Protein AF-A0A0F9EB94-F1 (afdb_monomer_lite)

Radius of gyration: 13.9 Å; chains: 1; bounding box: 34×31×31 Å

Organism: NCBI:txid412755

Sequence (120 aa):
TPLSGGRRRAVGEQIGIVTQGPFDDKPTERLVDCVCMKGGLAVHQYPTEILNNWTVTHIPSGLAIAKGGESREDALAVMQELYPLADWSRDQRDLAPSLKKIRERALQIIGRHGLVRVDQ

Secondary structure (DSSP, 8-state):
----------BTTEEEEEE--TT-SSPEEEEEEEEEEETTEEEEE-S-TT---EEEEETTTTEEEEEEESSHHHHHHHHHHHGGGS-TTS-HHHHHHHHHHHHHHHHHHHHHTTPPP---

Structure (mmCIF, N/CA/C/O backbone):
data_AF-A0A0F9EB94-F1
#
_entry.id   AF-A0A0F9EB94-F1
#
loop_
_atom_site.group_PDB
_atom_site.id
_atom_site.type_symbol
_atom_site.label_atom_id
_atom_site.label_alt_id
_atom_site.label_comp_id
_atom_site.label_asym_id
_atom_site.label_entity_id
_atom_site.label_seq_id
_atom_site.pdbx_PDB_ins_code
_atom_site.Cartn_x
_atom_site.Cartn_y
_atom_site.Cartn_z
_atom_site.occupancy
_atom_site.B_iso_or_equiv
_atom_site.auth_seq_id
_atom_site.auth_comp_id
_atom_site.auth_asym_id
_atom_site.auth_atom_id
_atom_site.pdbx_PDB_model_num
ATOM 1 N N . THR 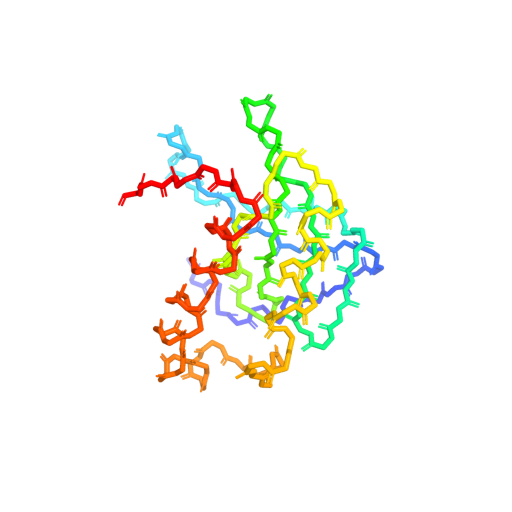A 1 1 ? 20.933 -12.249 -18.094 1.00 32.94 1 THR A N 1
ATOM 2 C CA . THR A 1 1 ? 19.925 -13.293 -17.814 1.00 32.94 1 THR A CA 1
ATOM 3 C C . THR A 1 1 ? 18.709 -12.625 -17.210 1.00 32.94 1 THR A C 1
ATOM 5 O O . THR A 1 1 ? 18.885 -11.988 -16.178 1.00 32.94 1 THR A O 1
ATOM 8 N N . PRO A 1 2 ? 17.522 -12.641 -17.838 1.00 34.91 2 PRO A N 1
ATOM 9 C CA . PRO A 1 2 ? 16.357 -12.002 -17.242 1.00 34.91 2 PRO A CA 1
ATOM 10 C C . PRO A 1 2 ? 15.805 -12.920 -16.144 1.00 34.91 2 PRO A C 1
ATOM 12 O O . PRO A 1 2 ? 15.469 -14.074 -16.405 1.00 34.91 2 PRO A O 1
ATOM 15 N N . LEU A 1 3 ? 15.758 -12.427 -14.904 1.00 32.69 3 LEU A N 1
ATOM 16 C CA . LEU A 1 3 ? 15.115 -13.119 -13.788 1.00 32.69 3 LEU A CA 1
ATOM 17 C C . LEU A 1 3 ? 13.599 -12.968 -13.927 1.00 32.69 3 LEU A C 1
ATOM 19 O O . LEU A 1 3 ? 12.978 -12.024 -13.444 1.00 32.69 3 LEU A O 1
ATOM 23 N N . SER A 1 4 ? 13.018 -13.914 -14.652 1.00 40.59 4 SER A N 1
ATOM 24 C CA . SER A 1 4 ? 11.584 -14.141 -14.728 1.00 40.59 4 SER A CA 1
ATOM 25 C C . SER A 1 4 ? 11.041 -14.619 -13.375 1.00 40.59 4 SER A C 1
ATOM 27 O O . SER A 1 4 ? 11.459 -15.653 -12.866 1.00 40.59 4 SER A O 1
ATOM 29 N N . GLY A 1 5 ? 10.042 -13.914 -12.837 1.00 37.44 5 GLY A N 1
ATOM 30 C CA . GLY A 1 5 ? 8.935 -14.552 -12.110 1.00 37.44 5 GLY A CA 1
ATOM 31 C C . GLY A 1 5 ? 9.191 -15.076 -10.692 1.00 37.44 5 GLY A C 1
ATOM 32 O O . GLY A 1 5 ? 8.583 -16.073 -10.303 1.00 37.44 5 GLY A O 1
ATOM 33 N N . GLY A 1 6 ? 10.034 -14.420 -9.894 1.00 33.81 6 GLY A N 1
ATOM 34 C CA . GLY A 1 6 ? 10.149 -14.737 -8.469 1.00 33.81 6 GLY A CA 1
ATOM 35 C C . GLY A 1 6 ? 8.889 -14.324 -7.701 1.00 33.81 6 GLY A C 1
ATOM 36 O O . GLY A 1 6 ? 8.683 -13.140 -7.449 1.00 33.81 6 GLY A O 1
ATOM 37 N N . ARG A 1 7 ? 8.039 -15.289 -7.318 1.00 42.69 7 ARG A N 1
ATOM 38 C CA . ARG A 1 7 ? 6.970 -15.082 -6.324 1.00 42.69 7 ARG A CA 1
ATOM 39 C C . ARG A 1 7 ? 7.601 -14.472 -5.069 1.00 42.69 7 ARG A C 1
ATOM 41 O O . ARG A 1 7 ? 8.326 -15.177 -4.367 1.00 42.69 7 ARG A O 1
ATOM 48 N N . ARG A 1 8 ? 7.340 -13.190 -4.799 1.00 49.62 8 ARG A N 1
ATOM 49 C CA . ARG A 1 8 ? 7.821 -12.482 -3.604 1.00 49.62 8 ARG A CA 1
ATOM 50 C C . ARG A 1 8 ? 7.157 -13.107 -2.383 1.00 49.62 8 ARG A C 1
ATOM 52 O O . ARG A 1 8 ? 6.004 -12.822 -2.074 1.00 49.62 8 ARG A O 1
ATOM 59 N N . ARG A 1 9 ? 7.846 -14.056 -1.752 1.00 46.75 9 ARG A N 1
ATOM 60 C CA . ARG A 1 9 ? 7.378 -14.698 -0.524 1.00 46.75 9 ARG A CA 1
ATOM 61 C C . ARG A 1 9 ? 7.651 -13.738 0.626 1.00 46.75 9 ARG A C 1
ATOM 63 O O . ARG A 1 9 ? 8.800 -13.371 0.839 1.00 46.75 9 ARG A O 1
ATOM 70 N N . ALA A 1 10 ? 6.609 -13.360 1.360 1.00 47.41 10 ALA A N 1
ATOM 71 C CA . ALA A 1 10 ? 6.785 -12.915 2.734 1.00 47.41 10 ALA A CA 1
ATOM 72 C C . ALA A 1 10 ? 7.477 -14.060 3.490 1.00 47.41 10 ALA A C 1
ATOM 74 O O . ALA A 1 10 ? 6.969 -15.186 3.509 1.00 47.41 10 ALA A O 1
ATOM 75 N N . VAL A 1 11 ? 8.671 -13.812 4.020 1.00 47.09 11 VAL A N 1
ATOM 76 C CA . VAL A 1 11 ? 9.386 -14.766 4.873 1.00 47.09 11 VAL A CA 1
ATOM 77 C C . VAL A 1 11 ? 9.329 -14.180 6.276 1.00 47.09 11 VAL A C 1
ATOM 79 O O . VAL A 1 11 ? 10.008 -13.202 6.569 1.00 47.09 11 VAL A O 1
ATOM 82 N N . GLY A 1 12 ? 8.455 -14.724 7.124 1.00 60.69 12 GLY A N 1
ATOM 83 C CA . GLY A 1 12 ? 8.183 -14.146 8.444 1.00 60.69 12 GLY A CA 1
ATOM 84 C C . GLY A 1 12 ? 7.509 -12.776 8.344 1.00 60.69 12 GLY A C 1
ATOM 85 O O . GLY A 1 12 ? 6.551 -12.624 7.588 1.00 60.69 12 GLY A O 1
ATOM 86 N N . GLU A 1 13 ? 8.014 -11.795 9.095 1.00 66.75 13 GLU A N 1
ATOM 87 C CA . GLU A 1 13 ? 7.549 -10.400 9.081 1.00 66.75 13 GLU A CA 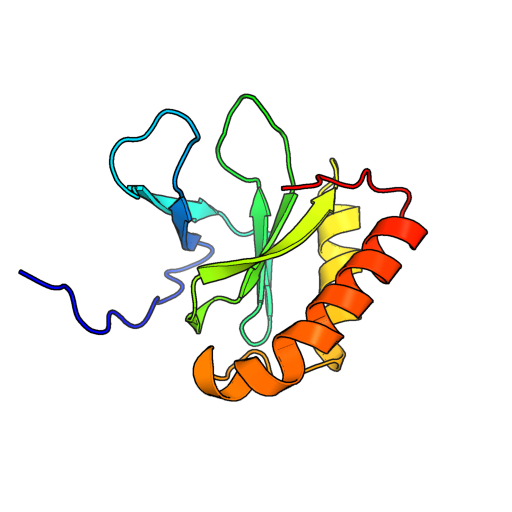1
ATOM 88 C C . GLU A 1 13 ? 8.248 -9.531 8.015 1.00 66.75 13 GLU A C 1
ATOM 90 O O . GLU A 1 13 ? 8.063 -8.323 8.005 1.00 66.75 13 GLU A O 1
ATOM 95 N N . GLN A 1 14 ? 9.020 -10.112 7.088 1.00 75.31 14 GLN A N 1
ATOM 96 C CA . GLN A 1 14 ? 9.791 -9.355 6.094 1.00 75.31 14 GLN A CA 1
ATOM 97 C C . GLN A 1 14 ? 9.252 -9.493 4.667 1.00 75.31 14 GLN A C 1
ATOM 99 O O . GLN A 1 14 ? 8.780 -10.560 4.259 1.00 75.31 14 GLN A O 1
ATOM 104 N N . ILE A 1 15 ? 9.395 -8.425 3.873 1.00 73.81 15 ILE A N 1
ATOM 105 C CA . ILE A 1 15 ? 9.126 -8.439 2.427 1.00 73.81 15 ILE A CA 1
ATOM 106 C C . ILE A 1 15 ? 10.350 -7.993 1.626 1.00 73.81 15 ILE A C 1
ATOM 108 O O . ILE A 1 15 ? 11.092 -7.106 2.042 1.00 73.81 15 ILE A O 1
ATOM 112 N N . GLY A 1 16 ? 10.519 -8.570 0.436 1.00 72.38 16 GLY A N 1
ATOM 113 C CA . GLY A 1 16 ? 11.463 -8.077 -0.565 1.00 72.38 16 GLY A CA 1
ATOM 114 C C . GLY A 1 16 ? 10.898 -6.860 -1.289 1.00 72.38 16 GLY A C 1
ATOM 115 O O . GLY A 1 16 ? 9.931 -6.975 -2.053 1.00 72.38 16 GLY A O 1
ATOM 116 N N . ILE A 1 17 ? 11.506 -5.697 -1.071 1.00 71.62 17 ILE A N 1
ATOM 117 C CA . ILE A 1 17 ? 11.258 -4.499 -1.868 1.00 71.62 17 ILE A CA 1
ATOM 118 C C . ILE A 1 17 ? 12.403 -4.277 -2.845 1.00 71.62 17 ILE A C 1
ATOM 120 O O . ILE A 1 17 ? 13.571 -4.505 -2.540 1.00 71.62 17 ILE A O 1
ATOM 124 N N . VAL A 1 18 ? 12.053 -3.809 -4.037 1.00 67.69 18 VAL A N 1
ATOM 125 C CA . VAL A 1 18 ? 13.036 -3.357 -5.017 1.00 67.69 18 VAL A CA 1
ATOM 126 C C . VAL A 1 18 ? 13.090 -1.846 -4.911 1.00 67.69 18 VAL A C 1
ATOM 128 O O . VAL A 1 18 ? 12.113 -1.165 -5.223 1.00 67.69 18 VAL A O 1
ATOM 131 N N . THR A 1 19 ? 14.217 -1.331 -4.439 1.00 61.75 19 THR A N 1
ATOM 132 C CA . THR A 1 19 ? 14.456 0.104 -4.312 1.00 61.75 19 THR A CA 1
ATOM 133 C C . THR A 1 19 ? 15.413 0.544 -5.407 1.00 61.75 19 THR A C 1
ATOM 135 O O . THR A 1 19 ? 16.473 -0.057 -5.577 1.00 61.75 19 THR A O 1
ATOM 138 N N . GLN A 1 20 ? 15.065 1.604 -6.127 1.00 56.47 20 GLN A N 1
ATOM 139 C CA . GLN A 1 20 ? 16.007 2.330 -6.971 1.00 56.47 20 GLN A CA 1
ATOM 140 C C . GLN A 1 20 ? 16.180 3.711 -6.344 1.00 56.47 20 GLN A C 1
ATOM 142 O O . GLN A 1 20 ? 15.272 4.540 -6.397 1.00 56.47 20 GLN A O 1
ATOM 147 N N . GLY A 1 21 ? 17.294 3.908 -5.638 1.00 52.34 21 GLY A N 1
ATOM 148 C CA . GLY A 1 21 ? 17.653 5.218 -5.114 1.00 52.34 21 GLY A CA 1
ATOM 149 C C . GLY A 1 21 ? 17.986 6.186 -6.256 1.00 52.34 21 GLY A C 1
ATOM 150 O O . GLY A 1 21 ? 18.361 5.743 -7.341 1.00 52.34 21 GLY A O 1
ATOM 151 N N . P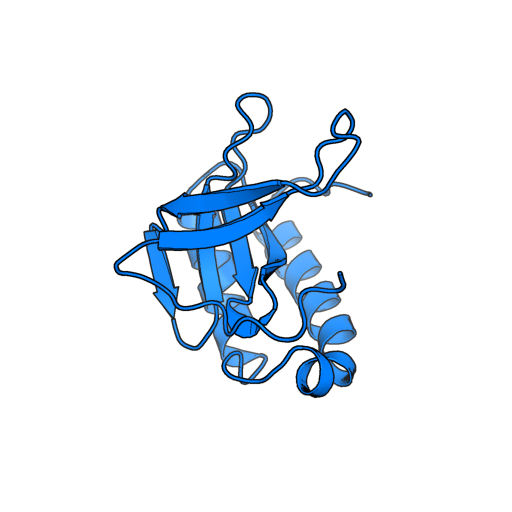RO A 1 22 ? 17.908 7.508 -6.026 1.00 45.41 22 PRO A N 1
ATOM 152 C CA . PRO A 1 22 ? 18.290 8.511 -7.027 1.00 45.41 22 PRO A CA 1
ATOM 153 C C . PRO A 1 22 ? 19.773 8.435 -7.439 1.00 45.41 22 PRO A C 1
ATOM 155 O O . PRO A 1 22 ? 20.154 9.029 -8.441 1.00 45.41 22 PRO A O 1
ATOM 158 N N . PHE A 1 23 ? 20.592 7.699 -6.681 1.00 51.31 23 PHE A N 1
ATOM 159 C CA . PHE A 1 23 ? 22.024 7.498 -6.911 1.00 51.31 23 PHE A CA 1
ATOM 160 C C . PHE A 1 23 ? 22.394 6.037 -7.219 1.00 51.31 23 PHE A C 1
ATOM 162 O O . PHE A 1 23 ? 23.572 5.730 -7.370 1.00 51.31 23 PHE A O 1
ATOM 169 N N . ASP A 1 24 ? 21.416 5.130 -7.286 1.00 53.12 24 ASP A N 1
ATOM 170 C CA . ASP A 1 24 ? 21.664 3.724 -7.598 1.00 53.12 24 ASP A CA 1
ATOM 171 C C . ASP A 1 24 ? 21.566 3.492 -9.110 1.00 53.12 24 ASP A C 1
ATOM 173 O O . ASP A 1 24 ? 20.493 3.600 -9.708 1.00 53.12 24 ASP A O 1
ATOM 177 N N . ASP A 1 25 ? 22.679 3.083 -9.720 1.00 56.56 25 ASP A N 1
ATOM 178 C CA . ASP A 1 25 ? 22.744 2.661 -11.127 1.00 56.56 25 ASP A CA 1
ATOM 179 C C . ASP A 1 25 ? 21.886 1.416 -11.420 1.00 56.56 25 ASP A C 1
ATOM 181 O O . ASP A 1 25 ? 21.559 1.126 -12.574 1.00 56.56 25 ASP A O 1
ATOM 185 N N . LYS A 1 26 ? 21.529 0.636 -10.388 1.00 57.69 26 LYS A N 1
ATOM 186 C CA . LYS A 1 26 ? 20.746 -0.597 -10.526 1.00 57.69 26 LYS A CA 1
ATOM 187 C C . LYS A 1 26 ? 19.724 -0.748 -9.398 1.00 57.69 26 LYS A C 1
ATOM 189 O O . LYS A 1 26 ? 20.038 -0.446 -8.250 1.00 57.69 26 LYS A O 1
ATOM 194 N N . PRO A 1 27 ? 18.519 -1.271 -9.693 1.00 63.25 27 PRO A N 1
ATOM 195 C CA . PRO A 1 27 ? 17.546 -1.601 -8.662 1.00 63.25 27 PRO A CA 1
ATOM 196 C C . PRO A 1 27 ? 18.144 -2.616 -7.682 1.00 63.25 27 PRO A C 1
ATOM 198 O O . PRO A 1 27 ? 18.571 -3.699 -8.086 1.00 63.25 27 PRO A O 1
ATOM 201 N N . THR A 1 28 ? 18.160 -2.262 -6.400 1.00 65.31 28 THR A N 1
ATOM 202 C CA . THR A 1 28 ? 18.637 -3.132 -5.325 1.00 65.31 28 THR A CA 1
ATOM 203 C C . THR A 1 28 ? 17.439 -3.781 -4.646 1.00 65.31 28 THR A C 1
ATOM 205 O O . THR A 1 28 ? 16.513 -3.095 -4.209 1.00 65.31 28 THR A O 1
ATOM 208 N N . GLU A 1 29 ? 17.448 -5.109 -4.555 1.00 70.31 29 GLU A N 1
ATOM 209 C CA . GLU A 1 29 ? 16.481 -5.848 -3.748 1.00 70.31 29 GLU A CA 1
ATOM 210 C C . GLU A 1 29 ? 16.930 -5.831 -2.284 1.00 70.31 29 GLU A C 1
ATOM 212 O O . GLU A 1 29 ? 18.069 -6.178 -1.967 1.00 70.31 29 GLU A O 1
ATOM 217 N N . ARG A 1 30 ? 16.043 -5.394 -1.390 1.00 72.00 30 ARG A N 1
ATOM 218 C CA . ARG A 1 30 ? 16.273 -5.374 0.056 1.00 72.00 30 ARG A CA 1
ATOM 219 C C . ARG A 1 30 ? 15.097 -6.016 0.771 1.00 72.00 30 ARG A C 1
ATOM 221 O O . ARG A 1 30 ? 13.945 -5.790 0.405 1.00 72.00 30 ARG A O 1
ATOM 228 N N . LEU A 1 31 ? 15.399 -6.791 1.806 1.00 75.25 31 LEU A N 1
ATOM 229 C CA . LEU A 1 31 ? 14.391 -7.241 2.756 1.00 75.25 31 LEU A CA 1
ATOM 230 C C . LEU A 1 31 ? 14.138 -6.120 3.762 1.00 75.25 31 LEU A C 1
ATOM 232 O O . LEU A 1 31 ? 15.086 -5.528 4.275 1.00 75.25 31 LEU A O 1
ATOM 236 N N . VAL A 1 32 ? 12.867 -5.825 4.011 1.00 77.69 32 VAL A N 1
ATOM 237 C CA . VAL A 1 32 ? 12.440 -4.845 5.013 1.00 77.69 32 VAL A CA 1
ATOM 238 C C . VAL A 1 32 ? 11.467 -5.479 5.986 1.00 77.69 32 VAL A C 1
ATOM 240 O O . VAL A 1 32 ? 10.578 -6.235 5.580 1.00 77.69 32 VAL A O 1
ATOM 243 N N . ASP A 1 33 ? 11.633 -5.145 7.262 1.00 83.94 33 ASP A N 1
ATOM 244 C CA . ASP A 1 33 ? 10.703 -5.530 8.315 1.00 83.94 33 ASP A CA 1
ATOM 245 C C . ASP A 1 33 ? 9.367 -4.813 8.125 1.00 83.94 33 ASP A C 1
ATOM 247 O O . ASP A 1 33 ? 9.287 -3.595 7.941 1.00 83.94 33 ASP A O 1
ATOM 251 N N . CYS A 1 34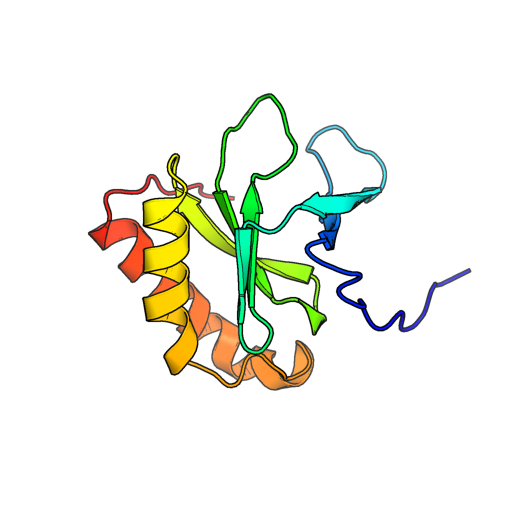 ? 8.296 -5.593 8.160 1.00 84.88 34 CYS A N 1
ATOM 252 C CA . CYS A 1 34 ? 6.936 -5.109 8.072 1.00 84.88 34 CYS A CA 1
ATOM 253 C C . CYS A 1 34 ? 6.314 -5.106 9.456 1.00 84.88 34 CYS A C 1
ATOM 255 O O . CYS A 1 34 ? 6.318 -6.103 10.165 1.00 84.88 34 CYS A O 1
ATOM 257 N N . VAL A 1 35 ? 5.675 -3.996 9.795 1.00 86.69 35 VAL A N 1
ATOM 258 C CA . VAL A 1 35 ? 4.903 -3.873 11.036 1.00 86.69 35 VAL A CA 1
ATOM 259 C C . VAL A 1 35 ? 3.471 -4.378 10.893 1.00 86.69 35 VAL A C 1
ATOM 261 O O . VAL A 1 35 ? 2.746 -4.471 11.882 1.00 86.69 35 VAL A O 1
ATOM 264 N N . CYS A 1 36 ? 3.023 -4.615 9.658 1.00 85.62 36 CYS A N 1
ATOM 265 C CA . CYS A 1 36 ? 1.717 -5.180 9.355 1.00 85.62 36 CYS A CA 1
ATOM 266 C C . CYS A 1 36 ? 1.718 -5.790 7.954 1.00 85.62 36 CYS A C 1
ATOM 268 O O . CYS A 1 36 ? 2.208 -5.176 7.005 1.00 85.62 36 CYS A O 1
ATOM 270 N N . MET A 1 37 ? 1.106 -6.966 7.818 1.00 88.25 37 MET A N 1
ATOM 271 C CA . MET A 1 37 ? 0.799 -7.590 6.535 1.00 88.25 37 MET A CA 1
ATOM 272 C C . MET A 1 37 ? -0.644 -8.076 6.530 1.00 88.25 37 MET A C 1
ATOM 274 O O . MET A 1 37 ? -1.075 -8.787 7.437 1.00 88.25 37 MET A O 1
ATOM 278 N N . LYS A 1 38 ? -1.408 -7.701 5.501 1.00 88.00 38 LYS A N 1
ATOM 279 C CA . LYS A 1 38 ? -2.814 -8.095 5.383 1.00 88.00 38 LYS A CA 1
ATOM 280 C C . LYS A 1 38 ? -3.252 -8.179 3.929 1.00 88.00 38 LYS A C 1
ATOM 282 O O . LYS A 1 38 ? -3.218 -7.192 3.200 1.00 88.00 38 LYS A O 1
ATOM 287 N N . GLY A 1 39 ? -3.689 -9.374 3.532 1.00 84.75 39 GLY A N 1
ATOM 288 C CA . GLY A 1 39 ? -4.335 -9.658 2.246 1.00 84.75 39 GLY A CA 1
ATOM 289 C C . GLY A 1 39 ? -3.583 -9.181 1.004 1.00 84.75 39 GLY A C 1
ATOM 290 O O . GLY A 1 39 ? -4.237 -8.843 0.034 1.00 84.75 39 GLY A O 1
ATOM 291 N N . GLY A 1 40 ? -2.246 -9.145 1.032 1.00 87.62 40 GLY A N 1
ATOM 292 C CA . GLY A 1 40 ? -1.413 -8.699 -0.093 1.00 87.62 40 GLY A CA 1
ATOM 293 C C . GLY A 1 40 ? -0.924 -7.250 -0.005 1.00 87.62 40 GLY A C 1
ATOM 294 O O . GLY A 1 40 ? -0.196 -6.798 -0.885 1.00 87.62 40 GLY A O 1
ATOM 295 N N . LEU A 1 41 ? -1.239 -6.539 1.079 1.00 88.38 41 LEU A N 1
ATOM 296 C CA . LEU A 1 41 ? -0.591 -5.283 1.460 1.00 88.38 41 LEU A CA 1
ATOM 297 C C . LEU A 1 41 ? 0.367 -5.491 2.632 1.00 88.38 41 LEU A C 1
ATOM 299 O O . LEU A 1 41 ? 0.107 -6.307 3.517 1.00 88.38 41 LEU A O 1
ATOM 303 N N . ALA A 1 42 ? 1.426 -4.693 2.665 1.00 90.06 42 ALA A N 1
ATOM 304 C CA . ALA A 1 42 ? 2.384 -4.617 3.756 1.00 90.06 42 ALA A CA 1
ATOM 305 C C . ALA A 1 42 ? 2.672 -3.161 4.130 1.00 90.06 42 ALA A C 1
ATOM 307 O O . ALA A 1 42 ? 2.731 -2.301 3.251 1.00 90.06 42 ALA A O 1
ATOM 308 N N . VAL A 1 43 ? 2.885 -2.904 5.418 1.00 89.19 43 VAL A N 1
ATOM 309 C CA . VAL A 1 43 ? 3.355 -1.619 5.946 1.00 89.19 43 VAL A CA 1
ATOM 310 C C . VAL A 1 43 ? 4.752 -1.810 6.499 1.00 89.19 43 VAL A C 1
ATOM 3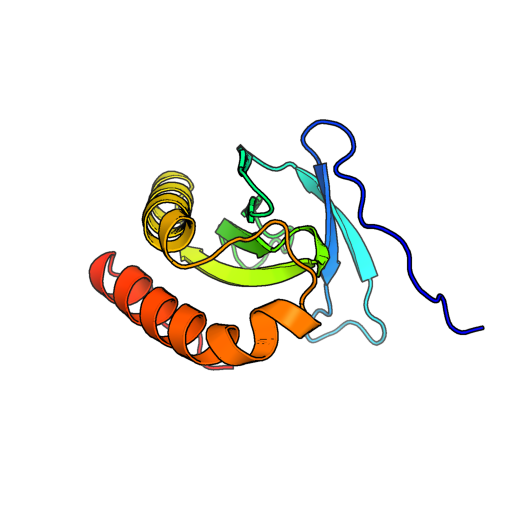12 O O . VAL A 1 43 ? 4.966 -2.675 7.347 1.00 89.19 43 VAL A O 1
ATOM 315 N N . HIS A 1 44 ? 5.685 -0.992 6.035 1.00 88.81 44 HIS A N 1
ATOM 316 C CA . HIS A 1 44 ? 7.077 -1.001 6.472 1.00 88.81 44 HIS A CA 1
ATOM 317 C C . HIS A 1 44 ? 7.642 0.414 6.464 1.00 88.81 44 HIS A C 1
ATOM 319 O O . HIS A 1 44 ? 7.057 1.332 5.880 1.00 88.81 44 HIS A O 1
ATOM 325 N N . GLN A 1 45 ? 8.772 0.586 7.135 1.00 85.50 45 GLN A N 1
ATOM 326 C CA . GLN A 1 45 ? 9.544 1.816 7.085 1.00 85.50 45 GLN A CA 1
ATOM 327 C C . GLN A 1 45 ? 10.555 1.713 5.946 1.00 85.50 45 GLN A C 1
ATOM 329 O O . GLN A 1 45 ? 11.293 0.732 5.843 1.00 85.50 45 GLN A O 1
ATOM 334 N N . TYR A 1 46 ? 10.584 2.718 5.071 1.00 73.62 46 TYR A N 1
ATOM 335 C CA . TYR A 1 46 ? 11.509 2.701 3.947 1.00 73.62 46 TYR A CA 1
ATOM 336 C C . TYR A 1 46 ? 12.957 2.839 4.462 1.00 73.62 46 TYR A C 1
ATOM 338 O O . TYR A 1 46 ? 13.235 3.753 5.237 1.00 73.62 46 TYR A O 1
ATOM 346 N N . PRO A 1 47 ? 13.903 1.983 4.033 1.00 61.97 47 PRO A N 1
ATOM 347 C CA . PRO A 1 47 ? 15.228 1.857 4.651 1.00 61.97 47 PRO A CA 1
ATOM 348 C C . PRO A 1 47 ? 16.218 2.962 4.241 1.00 61.97 47 PRO A C 1
ATOM 350 O O . PRO A 1 47 ? 17.428 2.787 4.368 1.00 61.97 47 PRO A O 1
ATOM 353 N N . THR A 1 48 ? 15.747 4.082 3.687 1.00 61.84 48 THR A N 1
ATOM 354 C CA . THR A 1 48 ? 16.626 5.210 3.360 1.00 61.84 48 THR A CA 1
ATOM 355 C C . THR A 1 48 ? 16.715 6.140 4.558 1.00 61.84 48 THR A C 1
ATOM 357 O O . THR A 1 48 ? 15.730 6.793 4.890 1.00 61.84 48 THR A O 1
ATOM 360 N N . GLU A 1 49 ? 17.909 6.257 5.141 1.00 49.84 49 GLU A N 1
ATOM 361 C CA . GLU A 1 49 ? 18.210 7.088 6.323 1.00 49.84 49 GLU A CA 1
ATOM 362 C C . GLU A 1 49 ? 17.806 8.567 6.166 1.00 49.84 49 GLU A C 1
ATOM 364 O O . GLU A 1 49 ? 17.627 9.277 7.147 1.00 49.84 49 GLU A O 1
ATOM 369 N N . ILE A 1 50 ? 17.633 9.030 4.925 1.00 50.53 50 ILE A N 1
ATOM 370 C CA . ILE A 1 50 ? 17.326 10.425 4.585 1.00 50.53 50 ILE A CA 1
ATOM 371 C C . ILE A 1 50 ? 15.828 10.737 4.720 1.00 50.53 50 ILE A C 1
ATOM 373 O O . ILE A 1 50 ? 15.448 11.890 4.902 1.00 50.53 50 ILE A O 1
ATOM 377 N N . LEU A 1 51 ? 14.956 9.732 4.617 1.00 56.69 51 LEU A N 1
ATOM 378 C CA . LEU A 1 51 ? 13.513 9.937 4.586 1.00 56.69 51 LEU A CA 1
ATOM 379 C C . LEU A 1 51 ? 12.828 8.875 5.440 1.00 56.69 51 LEU A C 1
ATOM 381 O O . LEU A 1 51 ? 12.643 7.741 4.997 1.00 56.69 51 LEU A O 1
ATOM 385 N N . ASN A 1 52 ? 12.430 9.273 6.647 1.00 61.94 52 ASN A N 1
ATOM 386 C CA . ASN A 1 52 ? 11.736 8.455 7.639 1.00 61.94 52 ASN A CA 1
ATOM 387 C C . ASN A 1 52 ? 10.277 8.177 7.216 1.00 61.94 52 ASN A C 1
ATOM 389 O O . ASN A 1 52 ? 9.321 8.574 7.872 1.00 61.94 52 ASN A O 1
ATOM 393 N N . ASN A 1 53 ? 10.107 7.540 6.058 1.00 78.25 53 ASN A N 1
ATOM 394 C CA . ASN A 1 53 ? 8.822 7.417 5.388 1.00 78.25 53 ASN A CA 1
ATOM 395 C C . ASN A 1 53 ? 8.256 6.014 5.575 1.00 78.25 53 ASN A C 1
ATOM 397 O O . ASN A 1 53 ? 8.745 5.039 4.991 1.00 78.25 53 ASN A O 1
ATOM 401 N N . TRP A 1 54 ? 7.162 5.921 6.318 1.00 85.88 54 TRP A N 1
ATOM 402 C CA . TRP A 1 54 ? 6.354 4.713 6.333 1.00 85.88 54 TRP A CA 1
ATOM 403 C C . TRP A 1 54 ? 5.661 4.538 4.984 1.00 85.88 54 TRP A C 1
ATOM 405 O O . TRP A 1 54 ? 5.204 5.500 4.366 1.00 85.88 54 TRP A O 1
ATOM 415 N N . THR A 1 55 ? 5.605 3.307 4.486 1.00 85.94 55 THR A N 1
ATOM 416 C CA . THR A 1 55 ? 5.132 3.001 3.132 1.00 85.94 55 THR A CA 1
ATOM 417 C C . THR A 1 55 ? 4.204 1.796 3.143 1.00 85.94 55 THR A C 1
ATOM 419 O O . THR A 1 55 ? 4.494 0.773 3.761 1.00 85.94 55 THR A O 1
ATOM 422 N N . VAL A 1 56 ? 3.099 1.902 2.401 1.00 87.75 56 VAL A N 1
ATOM 423 C CA . VAL A 1 56 ? 2.192 0.788 2.114 1.00 87.75 56 VAL A CA 1
ATOM 424 C C . VAL A 1 56 ? 2.561 0.199 0.756 1.00 87.75 56 VAL A C 1
ATOM 426 O O . VAL A 1 56 ? 2.509 0.883 -0.268 1.00 87.75 56 VAL A O 1
ATOM 429 N N . THR A 1 57 ? 2.945 -1.073 0.737 1.00 87.06 57 THR A N 1
ATOM 430 C CA . THR A 1 57 ? 3.410 -1.790 -0.456 1.00 87.06 57 THR A CA 1
ATOM 431 C C . THR A 1 57 ? 2.485 -2.945 -0.791 1.00 87.06 57 THR A C 1
ATOM 433 O O . THR A 1 57 ? 2.051 -3.687 0.085 1.00 87.06 57 THR A O 1
ATOM 436 N N . HIS A 1 58 ? 2.208 -3.119 -2.076 1.00 86.06 58 HIS A N 1
ATOM 437 C CA . HIS A 1 58 ? 1.532 -4.294 -2.598 1.00 86.06 58 HIS A CA 1
ATOM 438 C C . HIS A 1 58 ? 2.532 -5.447 -2.734 1.00 86.06 58 HIS A C 1
ATOM 440 O O . HIS A 1 58 ? 3.455 -5.363 -3.540 1.00 86.06 58 HIS A O 1
ATOM 446 N N . ILE A 1 59 ? 2.362 -6.506 -1.941 1.00 85.44 59 ILE A N 1
ATOM 447 C CA . ILE A 1 59 ? 3.323 -7.608 -1.774 1.00 85.44 59 ILE A CA 1
ATOM 448 C C . ILE A 1 59 ? 3.575 -8.369 -3.087 1.00 85.44 59 ILE A C 1
ATOM 450 O O . ILE A 1 59 ? 4.743 -8.474 -3.465 1.00 85.44 59 ILE A O 1
ATOM 454 N N . PRO A 1 60 ? 2.553 -8.849 -3.834 1.00 83.25 60 PRO A N 1
ATOM 455 C CA . PRO A 1 60 ? 2.776 -9.623 -5.061 1.00 83.25 60 PRO A CA 1
ATOM 456 C C . PRO A 1 60 ? 3.660 -8.895 -6.082 1.00 83.25 60 PRO A C 1
ATOM 458 O O . PRO A 1 60 ? 4.523 -9.492 -6.729 1.00 83.25 60 PRO A O 1
ATOM 461 N N . SER A 1 61 ? 3.491 -7.575 -6.191 1.00 75.88 61 SER A N 1
ATOM 462 C CA . SER A 1 61 ? 4.211 -6.751 -7.163 1.00 75.88 61 SER A CA 1
ATOM 463 C C . SER A 1 61 ? 5.346 -5.915 -6.576 1.00 75.88 61 SER A C 1
ATOM 465 O O . SER A 1 61 ? 6.005 -5.204 -7.331 1.00 75.88 61 SER A O 1
ATOM 467 N N . GLY A 1 62 ? 5.540 -5.934 -5.255 1.00 75.81 62 GLY A N 1
ATOM 468 C CA . GLY A 1 62 ? 6.408 -5.022 -4.499 1.00 75.81 62 GLY A CA 1
ATOM 469 C C . GLY A 1 62 ? 6.259 -3.542 -4.860 1.00 75.81 62 GLY A C 1
ATOM 470 O O . GLY A 1 62 ? 7.232 -2.799 -4.787 1.00 75.81 62 GLY A O 1
ATOM 471 N N . LEU A 1 63 ? 5.072 -3.115 -5.300 1.00 76.81 63 LEU A N 1
ATOM 472 C CA . LEU A 1 63 ? 4.827 -1.737 -5.725 1.00 76.81 63 LEU A CA 1
ATOM 473 C C . LEU A 1 63 ? 4.425 -0.893 -4.517 1.00 76.81 63 LEU A C 1
ATOM 475 O O . LEU A 1 63 ? 3.475 -1.245 -3.818 1.00 76.81 63 LEU A O 1
ATOM 479 N N . ALA A 1 64 ? 5.087 0.245 -4.313 1.00 80.38 64 ALA A N 1
ATOM 480 C CA . ALA A 1 64 ? 4.636 1.239 -3.346 1.00 80.38 64 ALA A CA 1
ATOM 481 C C . ALA A 1 64 ? 3.294 1.836 -3.804 1.00 80.38 64 ALA A C 1
ATOM 483 O O . ALA A 1 64 ? 3.185 2.413 -4.890 1.00 80.38 64 ALA A O 1
ATOM 484 N N . ILE A 1 65 ? 2.261 1.660 -2.984 1.00 82.31 65 ILE A N 1
ATOM 485 C CA . ILE A 1 65 ? 0.902 2.140 -3.253 1.00 82.31 65 ILE A CA 1
ATOM 486 C C . ILE A 1 65 ? 0.697 3.523 -2.648 1.00 82.31 65 ILE A C 1
ATOM 488 O O . ILE A 1 65 ? 0.090 4.386 -3.280 1.00 82.31 65 ILE A O 1
ATOM 492 N N . ALA A 1 66 ? 1.210 3.728 -1.437 1.00 79.62 66 ALA A N 1
ATOM 493 C CA . ALA A 1 66 ? 1.058 4.967 -0.695 1.00 79.62 66 ALA A CA 1
ATOM 494 C C . ALA A 1 66 ? 2.257 5.202 0.222 1.00 79.62 66 ALA A C 1
ATOM 496 O O . ALA A 1 66 ? 2.784 4.259 0.816 1.00 79.62 66 ALA A O 1
ATOM 497 N N . LYS A 1 67 ? 2.635 6.472 0.388 1.00 76.75 67 LYS A N 1
ATOM 498 C CA . LYS A 1 67 ? 3.413 6.897 1.551 1.00 76.75 67 LYS A CA 1
ATOM 499 C C . LYS A 1 67 ? 2.436 7.073 2.702 1.00 76.75 67 LYS A C 1
ATOM 501 O O . LYS A 1 67 ? 1.482 7.833 2.595 1.00 76.75 67 LYS A O 1
ATOM 506 N N . GLY A 1 68 ? 2.664 6.311 3.757 1.00 65.06 68 GLY A N 1
ATOM 507 C CA . GLY A 1 68 ? 1.875 6.319 4.972 1.00 65.06 68 GLY A CA 1
ATOM 508 C C . GLY A 1 68 ? 2.172 7.492 5.899 1.00 65.06 68 GLY A C 1
ATOM 509 O O . GLY A 1 68 ? 1.505 7.594 6.908 1.00 65.06 68 GLY A O 1
ATOM 510 N N . GLY A 1 69 ? 3.127 8.364 5.562 1.00 69.50 69 GLY A N 1
ATOM 511 C CA . GLY A 1 69 ? 3.490 9.527 6.373 1.00 69.50 69 GLY A CA 1
ATOM 512 C C . GLY A 1 69 ? 4.774 9.338 7.175 1.00 69.50 69 GLY A C 1
ATOM 513 O O . GLY A 1 69 ? 5.553 8.419 6.909 1.00 69.50 69 GLY A O 1
ATOM 514 N N . GLU A 1 70 ? 4.989 10.238 8.137 1.00 73.81 70 GLU A N 1
ATOM 515 C CA . GLU A 1 70 ? 6.143 10.226 9.052 1.00 73.81 70 GLU A CA 1
ATOM 516 C C . GLU A 1 70 ? 5.950 9.245 10.223 1.00 73.81 70 GLU A C 1
ATOM 518 O O . GLU A 1 70 ? 6.925 8.820 10.844 1.00 73.81 70 GLU A O 1
ATOM 523 N N . SER A 1 71 ? 4.705 8.830 10.491 1.00 80.00 71 SER A N 1
ATOM 524 C CA . SER A 1 71 ? 4.353 7.965 11.621 1.00 80.00 71 SER A CA 1
ATOM 525 C C . SER A 1 71 ? 3.814 6.605 11.180 1.00 80.00 71 SER A C 1
ATOM 527 O O . SER A 1 71 ? 3.198 6.445 10.122 1.00 80.00 71 SER A O 1
ATOM 529 N N . ARG A 1 72 ? 4.025 5.599 12.033 1.00 85.19 72 ARG A N 1
ATOM 530 C CA . ARG A 1 72 ? 3.553 4.226 11.815 1.00 85.19 72 ARG A CA 1
ATOM 531 C C . ARG A 1 72 ? 2.029 4.164 11.765 1.00 85.19 72 ARG A C 1
ATOM 533 O O . ARG A 1 72 ? 1.458 3.433 10.957 1.00 85.19 72 ARG A O 1
ATOM 540 N N . GLU A 1 73 ? 1.382 4.896 12.661 1.00 85.62 73 GLU A N 1
ATOM 541 C CA . GLU A 1 73 ? -0.063 4.915 12.862 1.00 85.62 73 GLU A CA 1
ATOM 542 C C . GLU A 1 73 ? -0.781 5.419 11.609 1.00 85.62 73 GLU A C 1
ATOM 544 O O . GLU A 1 73 ? -1.744 4.796 11.159 1.00 85.62 73 GLU A O 1
ATOM 549 N N . ASP A 1 74 ? -0.247 6.470 10.990 1.00 83.56 74 ASP A N 1
ATOM 550 C CA . ASP A 1 74 ? -0.772 7.042 9.751 1.00 83.56 74 ASP A CA 1
ATOM 551 C C . ASP A 1 74 ? -0.702 6.024 8.605 1.00 83.56 74 ASP A C 1
ATOM 553 O O . ASP A 1 74 ? -1.669 5.818 7.868 1.00 83.56 74 ASP A O 1
ATOM 557 N N . ALA A 1 75 ? 0.404 5.286 8.502 1.00 86.19 75 ALA A N 1
ATOM 558 C CA . ALA A 1 75 ? 0.567 4.261 7.479 1.00 86.19 75 ALA A CA 1
ATOM 559 C C . ALA A 1 75 ? -0.404 3.091 7.655 1.00 86.19 75 ALA A C 1
ATOM 561 O O . ALA A 1 75 ? -0.925 2.553 6.673 1.00 86.19 75 ALA A O 1
ATOM 562 N N . LEU A 1 76 ? -0.682 2.714 8.905 1.00 88.69 76 LEU A N 1
ATOM 563 C CA . LEU A 1 76 ? -1.695 1.716 9.226 1.00 88.69 76 LEU A CA 1
ATOM 564 C C . LEU A 1 76 ? -3.105 2.228 8.914 1.00 88.69 76 LEU A C 1
ATOM 566 O O . LEU A 1 76 ? -3.902 1.467 8.366 1.00 88.69 76 LEU A O 1
ATOM 570 N N . ALA A 1 77 ? -3.414 3.494 9.202 1.00 87.44 77 ALA A N 1
ATOM 571 C CA . ALA A 1 77 ? -4.698 4.104 8.861 1.00 87.44 77 ALA A CA 1
ATOM 572 C C . ALA A 1 77 ? -4.913 4.141 7.338 1.00 87.44 77 ALA A C 1
ATOM 574 O O . ALA A 1 77 ? -5.949 3.693 6.841 1.00 87.44 77 ALA A O 1
ATOM 575 N N . VAL A 1 78 ? -3.892 4.559 6.582 1.00 86.94 78 VAL A N 1
ATOM 576 C CA . VAL A 1 78 ? -3.898 4.525 5.113 1.00 86.94 78 VAL A CA 1
ATOM 577 C C . VAL A 1 78 ? -4.123 3.099 4.608 1.00 86.94 78 VAL A C 1
ATOM 579 O O . VAL A 1 78 ? -4.972 2.877 3.745 1.00 86.94 78 VAL A O 1
ATOM 582 N N . MET A 1 79 ? -3.414 2.109 5.160 1.00 89.19 79 MET A N 1
ATOM 583 C CA . MET A 1 79 ? -3.602 0.703 4.795 1.00 89.19 79 MET A CA 1
ATOM 584 C C . MET A 1 79 ? -5.036 0.227 5.070 1.00 89.19 79 MET A C 1
ATOM 586 O O . MET A 1 79 ? -5.609 -0.465 4.230 1.00 89.19 79 MET A O 1
ATOM 590 N N . GLN A 1 80 ? -5.631 0.597 6.208 1.00 90.19 80 GLN A N 1
ATOM 591 C CA . GLN A 1 80 ? -7.005 0.224 6.555 1.00 90.19 80 GLN A CA 1
ATOM 592 C C . GLN A 1 80 ? -8.034 0.810 5.582 1.00 90.19 80 GLN A C 1
ATOM 594 O O . GLN A 1 80 ? -8.967 0.104 5.204 1.00 90.19 80 GLN A O 1
ATOM 599 N N . GLU A 1 81 ? -7.851 2.054 5.134 1.00 88.75 81 GLU A N 1
ATOM 600 C CA . GLU A 1 81 ? -8.733 2.679 4.139 1.00 88.75 81 GLU A CA 1
ATOM 601 C C . GLU A 1 81 ? -8.508 2.134 2.716 1.00 88.75 81 GLU A C 1
ATOM 603 O O . GLU A 1 81 ? -9.451 2.075 1.924 1.00 88.75 81 GLU A O 1
ATOM 608 N N . LEU A 1 82 ? -7.288 1.698 2.381 1.00 86.62 82 LEU A N 1
ATOM 609 C CA . LEU A 1 82 ? -6.965 1.076 1.090 1.00 86.62 82 LEU A CA 1
ATOM 610 C C . LEU A 1 82 ? -7.446 -0.371 0.984 1.00 86.62 82 LEU A C 1
ATOM 612 O O . LEU A 1 82 ? -7.876 -0.804 -0.086 1.00 86.62 82 LEU A O 1
ATOM 616 N N . TYR A 1 83 ? -7.375 -1.121 2.083 1.00 88.31 83 TYR A N 1
ATOM 617 C CA . TYR A 1 83 ? -7.698 -2.543 2.127 1.00 88.31 83 TYR A CA 1
ATOM 618 C C . TYR A 1 83 ? -9.046 -2.907 1.471 1.00 88.31 83 TYR A C 1
ATOM 620 O O . TYR A 1 83 ? -9.042 -3.807 0.635 1.00 88.31 83 TYR A O 1
ATOM 628 N N . PRO A 1 84 ? -10.177 -2.218 1.733 1.00 88.31 84 PRO A N 1
ATOM 629 C CA . PRO A 1 84 ? -11.467 -2.571 1.133 1.00 88.31 84 PRO A CA 1
ATOM 630 C C . PRO A 1 84 ? -11.621 -2.182 -0.347 1.00 88.31 84 PRO A C 1
ATOM 632 O O . PRO A 1 84 ? -12.617 -2.551 -0.964 1.00 88.31 84 PRO A O 1
ATOM 635 N N . LEU A 1 85 ? -10.689 -1.422 -0.933 1.00 85.50 85 LEU A N 1
ATOM 636 C CA . LEU A 1 85 ? -10.841 -0.904 -2.300 1.00 85.50 85 LEU A CA 1
ATOM 637 C C . LEU A 1 85 ? -10.546 -1.940 -3.386 1.00 85.50 85 LEU A C 1
ATOM 639 O O . LEU A 1 85 ? -10.925 -1.738 -4.541 1.00 85.50 85 LEU A O 1
ATOM 643 N N . ALA A 1 86 ? -9.833 -3.012 -3.044 1.00 86.12 86 ALA A N 1
ATOM 644 C CA . ALA A 1 86 ? -9.413 -4.018 -4.000 1.00 86.12 86 ALA A CA 1
ATOM 645 C C . ALA A 1 86 ? -9.111 -5.357 -3.331 1.00 86.12 86 ALA A C 1
ATOM 647 O O . ALA A 1 86 ? -8.847 -5.448 -2.136 1.00 86.12 86 ALA A O 1
ATOM 648 N N . ASP A 1 87 ? -9.092 -6.400 -4.152 1.00 87.88 87 ASP A N 1
ATOM 649 C CA . ASP A 1 87 ? -8.496 -7.677 -3.792 1.00 87.88 87 ASP A CA 1
ATOM 650 C C . ASP A 1 87 ? -6.984 -7.611 -4.050 1.00 87.88 87 ASP A C 1
ATOM 652 O O . ASP A 1 87 ? -6.504 -7.810 -5.168 1.00 87.88 87 ASP A O 1
ATOM 656 N N . TRP A 1 88 ? -6.246 -7.269 -2.997 1.00 85.81 88 TRP A N 1
ATOM 657 C CA . TRP A 1 88 ? -4.797 -7.058 -3.015 1.00 85.81 88 TRP A CA 1
ATOM 658 C C . TRP A 1 88 ? -3.981 -8.352 -3.083 1.00 85.81 88 TRP A C 1
ATOM 660 O O . TRP A 1 88 ? -2.757 -8.302 -3.140 1.00 85.81 88 TRP A O 1
ATOM 670 N N . SER A 1 89 ? -4.631 -9.518 -3.083 1.00 85.94 89 SER A N 1
ATOM 671 C CA . SER A 1 89 ? -3.948 -10.799 -3.281 1.00 85.94 89 SER A CA 1
ATOM 672 C C . SER A 1 89 ? -3.582 -11.058 -4.748 1.00 85.94 89 SER A C 1
ATOM 674 O O . SER A 1 89 ? -2.785 -11.951 -5.039 1.00 85.94 89 SER A O 1
ATOM 676 N N . ARG A 1 90 ? -4.161 -10.277 -5.668 1.00 84.12 90 ARG A N 1
ATOM 677 C CA . ARG A 1 90 ? -4.017 -10.437 -7.116 1.00 84.12 90 ARG A CA 1
ATOM 678 C C . ARG A 1 90 ? -2.674 -9.938 -7.633 1.00 84.12 90 ARG A C 1
ATOM 680 O O . ARG A 1 90 ? -2.028 -9.070 -7.053 1.00 84.12 90 ARG A O 1
ATOM 687 N N . ASP A 1 91 ? -2.284 -10.441 -8.797 1.00 80.75 91 ASP A N 1
ATOM 688 C CA . ASP A 1 91 ? -1.121 -9.931 -9.510 1.00 80.75 91 ASP A CA 1
ATOM 689 C C . ASP A 1 91 ? -1.339 -8.491 -10.003 1.00 80.75 91 ASP A C 1
ATOM 691 O O . ASP A 1 91 ? -2.456 -8.044 -10.282 1.00 80.75 91 ASP A O 1
ATOM 695 N N . GLN A 1 92 ? -0.238 -7.749 -10.177 1.00 76.19 92 GLN A N 1
ATOM 696 C CA . GLN A 1 92 ? -0.279 -6.345 -10.612 1.00 76.19 92 GLN A CA 1
ATOM 697 C C . GLN A 1 92 ? -1.068 -6.142 -11.909 1.00 76.19 92 GLN A C 1
ATOM 699 O O . GLN A 1 92 ? -1.697 -5.104 -12.088 1.00 76.19 92 GLN A O 1
ATOM 704 N N . ARG A 1 93 ? -0.999 -7.111 -12.830 1.00 75.56 93 ARG A N 1
ATOM 705 C CA . ARG A 1 93 ? -1.662 -7.041 -14.139 1.00 75.56 93 ARG A CA 1
ATOM 706 C C . ARG A 1 93 ? -3.181 -7.020 -13.996 1.00 75.56 93 ARG A C 1
ATOM 708 O O . ARG A 1 93 ? -3.834 -6.259 -14.701 1.00 75.56 93 ARG A O 1
ATOM 715 N N . ASP A 1 94 ? -3.709 -7.770 -13.036 1.00 76.94 94 ASP A N 1
ATOM 716 C CA . ASP A 1 94 ? -5.143 -7.836 -12.754 1.00 76.94 94 ASP A CA 1
ATOM 717 C C . ASP A 1 94 ? -5.617 -6.628 -11.937 1.00 76.94 94 ASP A C 1
ATOM 719 O O . ASP A 1 94 ? -6.770 -6.210 -12.033 1.00 76.94 94 ASP A O 1
ATOM 723 N N . LEU A 1 95 ? -4.712 -6.030 -11.157 1.00 75.50 95 LEU A N 1
ATOM 724 C CA . LEU A 1 95 ? -4.946 -4.781 -10.432 1.00 75.50 95 LEU A CA 1
ATOM 725 C C . LEU A 1 95 ? -4.802 -3.537 -11.316 1.00 75.50 95 LEU A C 1
ATOM 727 O O . LEU A 1 95 ? -5.387 -2.506 -10.992 1.00 75.50 95 LEU A O 1
ATOM 731 N N . ALA A 1 96 ? -4.069 -3.608 -12.431 1.00 75.44 96 ALA A N 1
ATOM 732 C CA . ALA A 1 96 ? -3.767 -2.473 -13.308 1.00 75.44 96 ALA A CA 1
ATOM 733 C C . ALA A 1 96 ? -4.985 -1.627 -13.724 1.00 75.44 96 ALA A C 1
ATOM 735 O O . ALA A 1 96 ? -4.885 -0.399 -13.637 1.00 75.44 96 ALA A O 1
ATOM 736 N N . PRO A 1 97 ? -6.146 -2.211 -14.084 1.00 74.75 97 PRO A N 1
ATOM 737 C CA . PRO A 1 97 ? -7.340 -1.432 -14.420 1.00 74.75 97 PRO A CA 1
ATOM 738 C C . PRO A 1 97 ? -7.854 -0.585 -13.246 1.00 74.75 97 PRO A C 1
ATOM 740 O O . PRO A 1 97 ? -8.408 0.497 -13.440 1.00 74.75 97 PRO A O 1
ATOM 743 N N . SER A 1 98 ? -7.648 -1.064 -12.019 1.00 78.12 98 SER A N 1
ATOM 744 C CA . SER A 1 98 ? -8.101 -0.426 -10.781 1.00 78.12 98 SER A CA 1
ATOM 745 C C . SER A 1 98 ? -7.017 0.430 -10.124 1.00 78.12 98 SER A C 1
ATOM 747 O O . SER A 1 98 ? -7.346 1.332 -9.357 1.00 78.12 98 SER A O 1
ATOM 749 N N . LEU A 1 99 ? -5.735 0.215 -10.453 1.00 76.00 99 LEU A N 1
ATOM 750 C CA . LEU A 1 99 ? -4.592 0.885 -9.823 1.00 76.00 99 LEU A CA 1
ATOM 751 C C . LEU A 1 99 ? -4.664 2.407 -9.932 1.00 76.00 99 LEU A C 1
ATOM 753 O O . LEU A 1 99 ? -4.291 3.091 -8.983 1.00 76.00 99 LEU A O 1
ATOM 757 N N . LYS A 1 100 ? -5.173 2.950 -11.045 1.00 76.75 100 LYS A N 1
ATOM 758 C CA . LYS A 1 100 ? -5.358 4.402 -11.189 1.00 76.75 100 LYS A CA 1
ATOM 759 C C . LYS A 1 100 ? -6.331 4.950 -10.138 1.00 76.75 100 LYS A C 1
ATOM 761 O O . LYS A 1 100 ? -5.970 5.858 -9.399 1.00 76.75 100 LYS A O 1
ATOM 766 N N . LYS A 1 101 ? -7.517 4.344 -10.018 1.00 80.12 101 LYS A N 1
ATOM 767 C CA . LYS A 1 101 ? -8.550 4.747 -9.045 1.00 80.12 101 LYS A CA 1
ATOM 768 C C . LYS A 1 101 ? -8.077 4.553 -7.607 1.00 80.12 101 LYS A C 1
ATOM 770 O O . LYS A 1 101 ? -8.314 5.394 -6.748 1.00 80.12 101 LYS A O 1
ATOM 775 N N . ILE A 1 102 ? -7.382 3.447 -7.358 1.00 81.94 102 ILE A N 1
ATOM 776 C CA . ILE A 1 102 ? -6.776 3.129 -6.066 1.00 81.94 102 ILE A CA 1
ATOM 777 C C . ILE A 1 102 ? -5.738 4.189 -5.685 1.00 81.94 102 ILE A C 1
ATOM 779 O O . ILE A 1 102 ? -5.767 4.672 -4.560 1.00 81.94 102 ILE A O 1
ATOM 783 N N . ARG A 1 103 ? -4.856 4.592 -6.610 1.00 75.75 103 ARG A N 1
ATOM 784 C CA . ARG A 1 103 ? -3.863 5.653 -6.373 1.00 75.75 103 ARG A CA 1
ATOM 785 C C . ARG A 1 103 ? -4.518 7.006 -6.133 1.00 75.75 103 ARG A C 1
ATOM 787 O O . ARG A 1 103 ? -4.150 7.691 -5.189 1.00 75.75 103 ARG A O 1
ATOM 794 N N . GLU A 1 104 ? -5.507 7.379 -6.939 1.00 79.31 104 GLU A N 1
ATOM 795 C CA . GLU A 1 104 ? -6.272 8.616 -6.731 1.00 79.31 104 GLU A CA 1
ATOM 796 C C . GLU A 1 104 ? -6.935 8.628 -5.348 1.00 79.31 104 GLU A C 1
ATOM 798 O O . GLU A 1 104 ? -6.880 9.631 -4.635 1.00 79.31 104 GLU A O 1
ATOM 803 N N . ARG A 1 105 ? -7.498 7.492 -4.920 1.00 80.12 105 ARG A N 1
ATOM 804 C CA . ARG A 1 105 ? -8.080 7.360 -3.584 1.00 80.12 105 ARG A CA 1
ATOM 805 C C . ARG A 1 105 ? -7.019 7.383 -2.485 1.00 80.12 105 ARG A C 1
ATOM 807 O O . ARG A 1 105 ? -7.240 8.042 -1.475 1.00 80.12 105 ARG A O 1
ATOM 814 N N . ALA A 1 106 ? -5.868 6.746 -2.696 1.00 76.62 106 ALA A N 1
ATOM 815 C CA . ALA A 1 106 ? -4.724 6.806 -1.789 1.00 76.62 106 ALA A CA 1
ATOM 816 C C . ALA A 1 106 ? -4.283 8.255 -1.557 1.00 76.62 106 ALA A C 1
ATOM 818 O O . ALA A 1 106 ? -4.109 8.662 -0.416 1.00 76.62 106 ALA A O 1
ATOM 819 N N . LEU A 1 107 ? -4.192 9.061 -2.620 1.00 73.00 107 LEU A N 1
ATOM 820 C CA . LEU A 1 107 ? -3.845 10.481 -2.525 1.00 73.00 107 LEU A CA 1
ATOM 821 C C . LEU A 1 107 ? -4.874 11.285 -1.719 1.00 73.00 107 LEU A C 1
ATOM 823 O O . LEU A 1 107 ? -4.494 12.161 -0.947 1.00 73.00 107 LEU A O 1
ATOM 827 N N . GLN A 1 108 ? -6.168 10.981 -1.856 1.00 79.00 108 GLN A N 1
ATOM 828 C CA . GLN A 1 108 ? -7.213 11.617 -1.043 1.00 79.00 108 GLN A CA 1
ATOM 829 C C . GLN A 1 108 ? -7.124 11.219 0.433 1.00 79.00 108 GLN A C 1
ATOM 831 O O . GLN A 1 108 ? -7.338 12.060 1.302 1.00 79.00 108 GLN A O 1
ATOM 836 N N . ILE A 1 109 ? -6.823 9.949 0.716 1.00 77.75 109 ILE A N 1
ATOM 837 C CA . ILE A 1 109 ? -6.629 9.451 2.081 1.00 77.75 109 ILE A CA 1
ATOM 838 C C . ILE A 1 109 ? -5.424 10.165 2.709 1.00 77.75 109 ILE A C 1
ATOM 840 O O . ILE A 1 109 ? -5.568 10.798 3.747 1.00 77.75 109 ILE A O 1
ATOM 844 N N . ILE A 1 110 ? -4.279 10.174 2.022 1.00 71.94 110 ILE A N 1
ATOM 845 C CA . ILE A 1 110 ? -3.052 10.882 2.428 1.00 71.94 110 ILE A CA 1
ATOM 846 C C . ILE A 1 110 ? -3.342 12.365 2.718 1.00 71.94 110 ILE A C 1
ATOM 848 O O . ILE A 1 110 ? -2.987 12.865 3.782 1.00 71.94 110 ILE A O 1
ATOM 852 N N . GLY A 1 111 ? -4.058 13.056 1.822 1.00 69.19 111 GLY A N 1
ATOM 853 C CA . GLY A 1 111 ? -4.425 14.462 2.016 1.00 69.19 111 GLY A CA 1
ATOM 854 C C . GLY A 1 111 ? -5.351 14.715 3.214 1.00 69.19 111 GLY A C 1
ATOM 855 O O . GLY A 1 111 ? -5.239 15.759 3.851 1.00 69.19 111 GLY A O 1
ATOM 856 N N . ARG A 1 112 ? -6.236 13.768 3.562 1.00 69.94 112 ARG A N 1
ATOM 857 C CA . ARG A 1 112 ? -7.095 13.853 4.763 1.00 69.94 112 ARG A CA 1
ATOM 858 C C . ARG A 1 112 ? -6.316 13.667 6.061 1.00 69.94 112 ARG A C 1
ATOM 860 O O . ARG A 1 112 ? -6.691 14.268 7.061 1.00 69.94 112 ARG A O 1
ATOM 867 N N . HIS A 1 113 ? -5.252 12.869 6.028 1.00 64.81 113 HIS A N 1
ATOM 868 C CA . HIS A 1 113 ? -4.338 12.672 7.158 1.00 64.81 113 HIS A CA 1
ATOM 869 C C . HIS A 1 113 ? -3.256 13.766 7.245 1.00 64.81 113 HIS A C 1
ATOM 871 O O . HIS A 1 113 ? -2.359 13.674 8.069 1.00 64.81 113 HIS A O 1
ATOM 877 N N . GLY A 1 114 ? -3.329 14.821 6.418 1.00 57.81 114 GLY A N 1
ATOM 878 C CA . GLY A 1 114 ? -2.380 15.943 6.461 1.00 57.81 114 GLY A CA 1
ATOM 879 C C . GLY A 1 114 ? -0.973 15.597 5.960 1.00 57.81 114 GLY A C 1
ATOM 880 O O . GLY A 1 114 ? -0.029 16.340 6.216 1.00 57.81 114 GLY A O 1
ATOM 881 N N . LEU A 1 115 ? -0.823 14.484 5.240 1.00 58.75 115 LEU A N 1
ATOM 882 C CA . LEU A 1 115 ? 0.467 13.976 4.787 1.00 58.75 115 LEU A CA 1
ATOM 883 C C . LEU A 1 115 ? 0.924 14.683 3.500 1.00 58.75 115 LEU A C 1
ATOM 885 O O . LEU A 1 115 ? 0.161 14.845 2.542 1.00 58.75 115 LEU A O 1
ATOM 889 N N . VAL A 1 116 ? 2.189 15.112 3.474 1.00 49.53 116 VAL A N 1
ATOM 890 C CA . VAL A 1 116 ? 2.751 15.935 2.394 1.00 49.53 116 VAL A CA 1
ATOM 891 C C . VAL A 1 116 ? 2.888 15.126 1.099 1.00 49.53 116 VAL A C 1
ATOM 893 O O . VAL A 1 116 ? 3.487 14.048 1.064 1.00 49.53 116 VAL A O 1
ATOM 896 N N . ARG A 1 117 ? 2.342 15.680 0.008 1.00 44.25 117 ARG A N 1
ATOM 897 C CA . ARG A 1 117 ? 2.544 15.202 -1.366 1.00 44.25 117 ARG A CA 1
ATOM 898 C C . ARG A 1 117 ? 4.038 15.090 -1.657 1.00 44.25 117 ARG A C 1
ATOM 900 O O . ARG A 1 117 ? 4.758 16.074 -1.542 1.00 44.25 117 ARG A O 1
ATOM 907 N N . VAL A 1 118 ? 4.476 13.931 -2.133 1.00 45.78 118 VAL A N 1
ATOM 908 C CA . VAL A 1 118 ? 5.732 13.856 -2.881 1.00 45.78 118 VAL A CA 1
ATOM 909 C 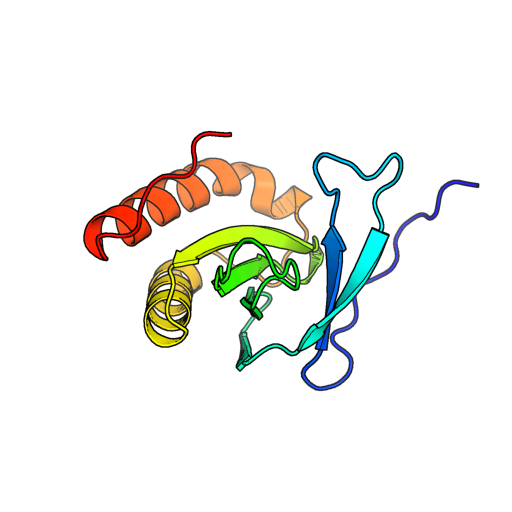C . VAL A 1 118 ? 5.340 13.695 -4.337 1.00 45.78 118 VAL A C 1
ATOM 911 O O . VAL A 1 118 ? 4.991 12.597 -4.767 1.00 45.78 118 VAL A O 1
ATOM 914 N N . ASP A 1 119 ? 5.295 14.824 -5.040 1.00 38.28 119 ASP A N 1
ATOM 915 C CA . ASP A 1 119 ? 5.351 14.849 -6.500 1.00 38.28 119 ASP A CA 1
ATOM 916 C C . ASP A 1 119 ? 6.626 14.090 -6.915 1.00 38.28 119 ASP A C 1
ATOM 918 O O . ASP A 1 119 ? 7.709 14.364 -6.388 1.00 38.28 119 ASP A O 1
ATOM 922 N N . GLN A 1 120 ? 6.468 13.076 -7.768 1.00 34.62 120 GLN A N 1
ATOM 923 C CA . GLN A 1 120 ? 7.557 12.466 -8.535 1.00 34.62 120 GLN A CA 1
ATOM 924 C C . GLN A 1 120 ? 7.469 12.978 -9.962 1.00 34.62 120 GLN A C 1
ATOM 926 O O . GLN A 1 120 ? 6.336 12.952 -10.498 1.00 34.62 120 GLN A O 1
#

Foldseek 3Di:
DDPPDDQFDDDDQWTWAFDDDPPRPDTDTDIFGFPDDDQQWTWTFDPDPVDRWIFIARRRANHTLATQANDSVSNVQLCVQLVVQDRSNDHVVVCVVVSVVSSVVSVVSCVVVVHDDDDD

pLDDT: mean 71.51, std 15.93, range [32.69, 90.19]